Protein AF-A0A426Z6T6-F1 (afdb_monomer_lite)

Foldseek 3Di:
DPDPDPPLEPPLDDDPADPPHHPDPDCVVVNVVQVVVFVVVCVLLVHDPVNYGDDPPQPFQVSVVVSSCVVQHDPPDDDDDDVVVVDAFEEECAACQLVNSVVVDDHPVVPHSYYTYGCPHNHDD

pLDDT: mean 73.94, std 20.12, range [24.27, 91.94]

Organism: Ensete ventricosum (NCBI:txid4639)

Sequence (125 aa):
MMLNLLPKIVKLEVSLICFQFRYYGGNEYIDQVETLCQQRALEAFHLDKHKWGVNVQPLSGSPANFEVYTALLSPHDRIMIADAVGAFLMMDMAHISGLVAAEVVADPFEYCDVVTTTTHKVCIK

InterPro domains:
  IPR015421 Pyridoxal phosphate-dependent transferase, major domain [G3DSA:3.40.640.10] (22-79)
  IPR015421 Pyridoxal phosphate-dependent transferase, major domain [G3DSA:3.40.640.10] (82-121)
  IPR015424 Pyridoxal phosphate-dependent transferase [SSF53383] (22-122)
  IPR039429 Serine hydroxymethyltransferase-like domain [PF00464] (22-80)
  IPR039429 Serine hydroxymethyltransferase-like domain [PF00464] (81-122)
  IPR049943 Serine hydroxymethyltransferase-like [PTHR11680] (22-80)

Secondary structure (DSSP, 8-state):
---S---S-------TT-SS--SSS--HHHHHHHHHHHHHHHHHTT--TTT-------SSHHHHHHHHHHHH--TT------GGGT---EEE-TTTHHHHHTTSS--GGGT-SEEE--SSSS---

Radius of gyration: 15.59 Å; chains: 1; bounding box: 37×42×42 Å

Structure (mmCIF, N/CA/C/O backbone):
data_AF-A0A426Z6T6-F1
#
_entry.id   AF-A0A426Z6T6-F1
#
loop_
_atom_site.group_PDB
_atom_site.id
_atom_site.type_symbol
_atom_site.label_atom_id
_atom_site.label_alt_id
_atom_site.label_comp_id
_atom_site.label_asym_id
_atom_site.label_entity_id
_atom_site.label_seq_id
_atom_site.pdbx_PDB_ins_code
_atom_site.Cartn_x
_atom_site.Cartn_y
_atom_site.Cartn_z
_atom_site.occupancy
_atom_site.B_iso_or_equiv
_atom_site.auth_seq_id
_atom_site.auth_comp_id
_atom_site.auth_asym_id
_atom_site.auth_atom_id
_atom_site.pdbx_PDB_model_num
ATOM 1 N N . MET A 1 1 ? 13.801 -25.896 1.640 1.00 27.83 1 MET A N 1
ATOM 2 C CA . MET A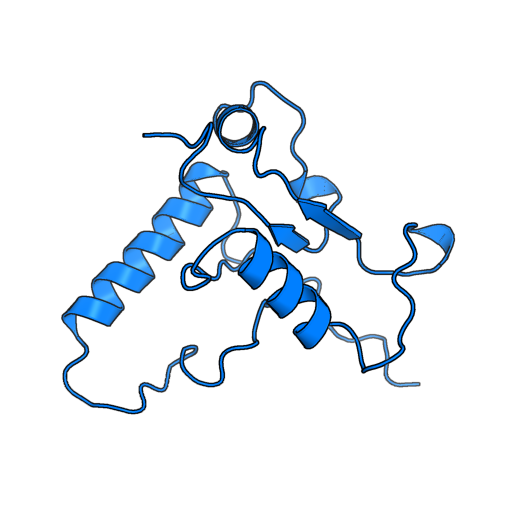 1 1 ? 12.541 -26.289 0.967 1.00 27.83 1 MET A CA 1
ATOM 3 C C . MET A 1 1 ? 11.349 -25.767 1.777 1.00 27.83 1 MET A C 1
ATOM 5 O O . MET A 1 1 ? 10.591 -26.548 2.327 1.00 27.83 1 MET A O 1
ATOM 9 N N . MET A 1 2 ? 11.224 -24.440 1.920 1.00 24.27 2 MET A N 1
ATOM 10 C CA . MET A 1 2 ? 10.147 -23.804 2.702 1.00 24.27 2 MET A CA 1
ATOM 11 C C . MET A 1 2 ? 9.926 -22.346 2.248 1.00 24.27 2 MET A C 1
ATOM 13 O O . MET A 1 2 ? 9.854 -21.435 3.056 1.00 24.27 2 MET A O 1
ATOM 17 N N . LEU A 1 3 ? 9.897 -22.117 0.930 1.00 26.69 3 LEU A N 1
ATOM 18 C CA . LEU A 1 3 ? 9.721 -20.788 0.313 1.00 26.69 3 LEU A CA 1
ATOM 19 C C . LEU A 1 3 ? 8.590 -20.771 -0.736 1.00 26.69 3 LEU A C 1
ATOM 21 O O . LEU A 1 3 ? 8.578 -19.924 -1.613 1.00 26.69 3 LEU A O 1
ATOM 25 N N . ASN A 1 4 ? 7.637 -21.710 -0.661 1.00 27.06 4 ASN A N 1
ATOM 26 C CA . ASN A 1 4 ? 6.618 -21.911 -1.707 1.00 27.06 4 ASN A CA 1
ATOM 27 C C . ASN A 1 4 ? 5.158 -21.801 -1.229 1.00 27.06 4 ASN A C 1
ATOM 29 O O . ASN A 1 4 ? 4.280 -22.358 -1.879 1.00 27.06 4 ASN A O 1
ATOM 33 N N . LEU A 1 5 ? 4.862 -21.121 -0.117 1.00 31.42 5 LEU A N 1
ATOM 34 C CA . LEU A 1 5 ? 3.475 -20.965 0.360 1.00 31.42 5 LEU A CA 1
ATOM 35 C C . LEU A 1 5 ? 3.223 -19.635 1.092 1.00 31.42 5 LEU A C 1
ATOM 37 O O . LEU A 1 5 ? 2.556 -19.608 2.122 1.00 31.42 5 LEU A O 1
ATOM 41 N N . LEU A 1 6 ? 3.709 -18.515 0.556 1.00 31.67 6 LEU A N 1
ATOM 42 C CA . LEU A 1 6 ? 3.032 -17.246 0.818 1.00 31.67 6 LEU A CA 1
ATOM 43 C C . LEU A 1 6 ? 2.085 -17.015 -0.365 1.00 31.67 6 LEU A C 1
ATOM 45 O O . LEU A 1 6 ? 2.563 -16.764 -1.472 1.00 31.67 6 LEU A O 1
ATOM 49 N N . PRO A 1 7 ? 0.758 -17.206 -0.205 1.00 32.72 7 PRO A N 1
ATOM 50 C CA . PRO A 1 7 ? -0.179 -16.811 -1.247 1.00 32.72 7 PRO A CA 1
ATOM 51 C C . PRO A 1 7 ? 0.055 -15.329 -1.540 1.00 32.72 7 PRO A C 1
ATOM 53 O O . PRO A 1 7 ? 0.387 -14.589 -0.619 1.00 32.72 7 PRO A O 1
ATOM 56 N N . LYS A 1 8 ? -0.094 -14.947 -2.812 1.00 33.88 8 LYS A N 1
ATOM 57 C CA . LYS A 1 8 ? 0.030 -13.606 -3.415 1.00 33.88 8 LYS A CA 1
ATOM 58 C C . LYS A 1 8 ? -0.764 -12.516 -2.671 1.00 33.88 8 LYS A C 1
ATOM 60 O O . LYS A 1 8 ? -1.761 -12.008 -3.162 1.00 33.88 8 LYS A O 1
ATOM 65 N N . ILE A 1 9 ? -0.360 -12.238 -1.446 1.00 37.34 9 ILE A N 1
ATOM 66 C CA . ILE A 1 9 ? -0.962 -11.347 -0.474 1.00 37.34 9 ILE A CA 1
ATOM 67 C C . ILE A 1 9 ? 0.251 -10.698 0.176 1.00 37.34 9 ILE A C 1
ATOM 69 O O . ILE A 1 9 ? 0.751 -11.181 1.196 1.00 37.34 9 ILE A O 1
ATOM 73 N N . VAL A 1 10 ? 0.773 -9.631 -0.424 1.00 36.38 10 VAL A N 1
ATOM 74 C CA . VAL A 1 10 ? 1.681 -8.775 0.330 1.00 36.38 10 VAL A CA 1
ATOM 75 C C . VAL A 1 10 ? 0.825 -7.950 1.282 1.00 36.38 10 VAL A C 1
ATOM 77 O O . VAL A 1 10 ? 0.342 -6.862 0.988 1.00 36.38 10 VAL A O 1
ATOM 80 N N . LYS A 1 11 ? 0.574 -8.563 2.440 1.00 41.19 11 LYS A N 1
ATOM 81 C CA . LYS A 1 11 ? 0.135 -7.905 3.664 1.00 41.19 11 LYS A CA 1
ATOM 82 C C . LYS A 1 11 ? 1.256 -6.973 4.097 1.00 41.19 11 LYS A C 1
ATOM 84 O O . LYS A 1 11 ? 2.304 -7.421 4.551 1.00 41.19 11 LYS A O 1
ATOM 89 N N . LEU A 1 12 ? 1.013 -5.677 3.988 1.00 30.72 12 LEU A N 1
ATOM 90 C CA . LEU A 1 12 ? 1.759 -4.672 4.728 1.00 30.72 12 LEU A CA 1
ATOM 91 C C . LEU A 1 12 ? 1.392 -4.791 6.219 1.00 30.72 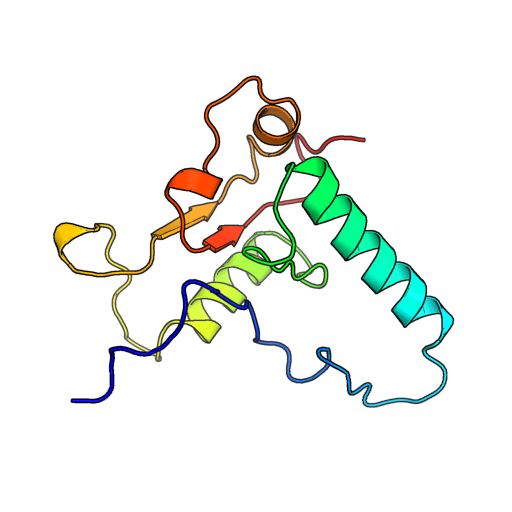12 LEU A C 1
ATOM 93 O O . LEU A 1 12 ? 0.552 -4.056 6.727 1.00 30.72 12 LEU A O 1
ATOM 97 N N . GLU A 1 13 ? 1.995 -5.752 6.919 1.00 30.95 13 GLU A N 1
ATOM 98 C CA . GLU A 1 13 ? 1.992 -5.826 8.383 1.00 30.95 13 GLU A CA 1
ATOM 99 C C . GLU A 1 13 ? 3.388 -5.503 8.915 1.00 30.95 13 GLU A C 1
ATOM 101 O O . GLU A 1 13 ? 4.190 -6.389 9.184 1.00 30.95 13 GLU A O 1
ATOM 106 N N . VAL A 1 14 ? 3.649 -4.213 9.126 1.00 25.23 14 VAL A N 1
ATOM 107 C CA . VAL A 1 14 ? 4.478 -3.762 10.252 1.00 25.23 14 VAL A CA 1
ATOM 108 C C . VAL A 1 14 ? 3.774 -2.583 10.905 1.00 25.23 14 VAL A C 1
ATOM 110 O O . VAL A 1 14 ? 4.124 -1.423 10.756 1.00 25.23 14 VAL A O 1
ATOM 113 N N . SER A 1 15 ? 2.738 -2.908 11.660 1.00 28.20 15 SER A N 1
ATOM 114 C CA . SER A 1 15 ? 2.484 -2.247 12.929 1.00 28.20 15 SER A CA 1
ATOM 115 C C . SER A 1 15 ? 1.875 -3.318 13.809 1.00 28.20 15 SER A C 1
ATOM 117 O O . SER A 1 15 ? 0.859 -3.917 13.459 1.00 28.20 15 SER A O 1
ATOM 119 N N . LEU A 1 16 ? 2.518 -3.601 14.932 1.00 28.83 16 LEU A N 1
ATOM 120 C CA . LEU A 1 16 ? 2.127 -4.609 15.915 1.00 28.83 16 LEU A CA 1
ATOM 121 C C . LEU A 1 16 ? 0.780 -4.275 16.618 1.00 28.83 16 LEU A C 1
ATOM 123 O O . LEU A 1 16 ? 0.598 -4.622 17.779 1.00 28.83 16 LEU A O 1
ATOM 127 N N . ILE A 1 17 ? -0.137 -3.535 15.975 1.00 34.16 17 ILE A N 1
ATOM 128 C CA . ILE A 1 17 ? -1.275 -2.858 16.623 1.00 34.16 17 ILE A CA 1
ATOM 129 C C . ILE A 1 17 ? -2.627 -3.022 15.889 1.00 34.16 17 ILE A C 1
ATOM 131 O O . ILE A 1 17 ? -3.641 -2.653 16.477 1.00 34.16 17 ILE A O 1
ATOM 135 N N . CYS A 1 18 ? -2.734 -3.548 14.653 1.00 38.59 18 CYS A N 1
ATOM 136 C CA . CYS A 1 18 ? -3.980 -3.272 13.904 1.00 38.59 18 CYS A CA 1
ATOM 137 C C . CYS A 1 18 ? -4.664 -4.329 13.027 1.00 38.59 18 CYS A C 1
ATOM 139 O O . CYS A 1 18 ? -5.657 -4.002 12.380 1.00 38.59 18 CYS A O 1
ATOM 141 N N . PHE A 1 19 ? -4.278 -5.601 13.078 1.00 40.62 19 PHE A N 1
ATOM 142 C CA . PHE A 1 19 ? -5.233 -6.663 12.751 1.00 40.62 19 PHE A CA 1
ATOM 143 C C . PHE A 1 19 ? -5.804 -7.194 14.074 1.00 40.62 19 PHE A C 1
ATOM 145 O O . PHE A 1 19 ? -5.191 -7.991 14.773 1.00 40.62 19 PHE A O 1
ATOM 152 N N . GLN A 1 20 ? -6.973 -6.663 14.451 1.00 48.19 20 GLN A N 1
ATOM 153 C CA . GLN A 1 20 ? -7.844 -7.081 15.569 1.00 48.19 20 GLN A CA 1
ATOM 154 C C . GLN A 1 20 ? -7.460 -6.747 17.024 1.00 48.19 20 GLN A C 1
ATOM 156 O O . GLN A 1 20 ? -8.341 -6.861 17.876 1.00 48.19 20 GLN A O 1
ATOM 161 N N . PHE A 1 21 ? -6.249 -6.275 17.348 1.00 50.72 21 PHE A N 1
ATOM 162 C CA . PHE A 1 21 ? -5.865 -6.035 18.752 1.00 50.72 21 PHE A CA 1
ATOM 163 C C . PHE A 1 21 ? -5.419 -4.600 19.029 1.00 50.72 21 PHE A C 1
ATOM 165 O O . PHE A 1 21 ? -4.254 -4.244 18.878 1.00 50.72 21 PHE A O 1
ATOM 172 N N . ARG A 1 22 ? -6.356 -3.778 19.514 1.00 72.38 22 ARG A N 1
ATOM 173 C CA . ARG A 1 22 ? -6.033 -2.472 20.097 1.00 72.38 22 ARG A CA 1
ATOM 174 C C . ARG A 1 22 ? -5.369 -2.657 21.457 1.00 72.38 22 ARG A C 1
ATOM 176 O O . ARG A 1 22 ? -5.853 -3.419 22.288 1.00 72.38 22 ARG A O 1
ATOM 183 N N . TYR A 1 23 ? -4.304 -1.899 21.708 1.00 78.88 23 TYR A N 1
ATOM 184 C CA . TYR A 1 23 ? -3.661 -1.877 23.026 1.00 78.88 23 TYR A CA 1
ATOM 185 C C . TYR A 1 23 ? -4.552 -1.219 24.099 1.00 78.88 23 TYR A C 1
ATOM 187 O O . TYR A 1 23 ? -4.493 -1.585 25.270 1.00 78.88 23 TYR A O 1
ATOM 195 N N . TYR A 1 24 ? -5.411 -0.275 23.696 1.00 85.38 24 TYR A N 1
ATOM 196 C CA . TYR A 1 24 ? -6.352 0.427 24.573 1.00 85.38 24 TYR A CA 1
ATOM 197 C C . TYR A 1 24 ? -7.810 0.133 24.192 1.00 85.38 24 TYR A C 1
ATOM 199 O O . TYR A 1 24 ? -8.134 -0.029 23.013 1.00 85.38 24 TYR A O 1
ATOM 207 N N . GLY A 1 25 ? -8.697 0.091 25.191 1.00 90.88 25 GLY A N 1
ATOM 208 C CA . GLY A 1 25 ? -10.146 -0.001 24.982 1.00 90.88 25 GLY A CA 1
ATOM 209 C C . GLY A 1 25 ? -10.777 1.331 24.552 1.00 90.88 25 GLY A C 1
ATOM 210 O O . GLY A 1 25 ? -10.141 2.378 24.637 1.00 90.88 25 GLY A O 1
ATOM 211 N N . GLY A 1 26 ? -12.043 1.289 24.116 1.00 90.12 26 GLY A N 1
ATOM 212 C CA . GLY A 1 26 ? -12.824 2.487 23.762 1.00 90.12 26 GLY A CA 1
ATOM 213 C C . GLY A 1 26 ? -12.624 3.011 22.333 1.00 90.12 26 GLY A C 1
ATOM 214 O O . GLY A 1 26 ? -12.972 4.153 22.050 1.00 90.12 26 GLY A O 1
ATOM 215 N N . ASN A 1 27 ? -12.082 2.195 21.426 1.00 88.50 27 ASN A N 1
ATOM 216 C CA . ASN A 1 27 ? -11.774 2.580 20.041 1.00 88.50 27 ASN A CA 1
ATOM 217 C C . ASN A 1 27 ? -12.902 2.288 19.032 1.00 88.50 27 ASN A C 1
ATOM 219 O O . ASN A 1 27 ? -12.666 2.311 17.831 1.00 88.50 27 ASN A O 1
ATOM 223 N N . GLU A 1 28 ? -14.134 2.068 19.493 1.00 90.50 28 GLU A N 1
ATOM 224 C CA . GLU A 1 28 ? -15.272 1.618 18.670 1.00 90.50 28 GLU A CA 1
ATOM 225 C C . GLU A 1 28 ? -15.507 2.491 17.425 1.00 90.50 28 GLU A C 1
ATOM 227 O O . GLU A 1 28 ? -15.674 1.979 16.319 1.00 90.50 28 GLU A O 1
ATOM 232 N N . TYR A 1 29 ? -15.472 3.817 17.581 1.00 91.94 29 TYR A N 1
ATOM 233 C CA . TYR A 1 29 ? -15.643 4.749 16.462 1.00 91.94 29 TYR A CA 1
ATOM 234 C C . TYR A 1 29 ? -14.393 4.859 15.585 1.00 91.94 29 TYR A C 1
ATOM 236 O O . TYR A 1 29 ? -14.502 5.051 14.377 1.00 91.94 29 TYR A O 1
ATOM 244 N N . ILE A 1 30 ? -13.205 4.722 16.176 1.00 88.19 30 ILE A N 1
ATOM 245 C CA . ILE A 1 30 ? -11.939 4.759 15.436 1.00 88.19 30 ILE A CA 1
ATOM 246 C C . ILE A 1 30 ? -11.837 3.538 14.524 1.00 88.19 30 ILE A C 1
ATOM 248 O O . ILE A 1 30 ? -11.485 3.678 13.357 1.00 88.19 30 ILE A O 1
ATOM 252 N N . ASP A 1 31 ? -12.240 2.369 15.016 1.00 87.69 31 ASP A N 1
ATOM 253 C CA . ASP A 1 31 ? -12.287 1.128 14.245 1.00 87.69 31 ASP A CA 1
ATOM 254 C C . ASP A 1 31 ? -13.254 1.241 13.060 1.00 87.69 31 ASP A C 1
ATOM 256 O O . ASP A 1 31 ? -12.933 0.807 11.952 1.00 87.69 31 ASP A O 1
ATOM 260 N N . GLN A 1 32 ? -14.414 1.878 13.262 1.00 91.38 32 GLN A N 1
ATOM 261 C CA . GLN A 1 32 ? -15.370 2.154 12.185 1.00 91.38 32 GLN A CA 1
ATOM 262 C C . GLN A 1 32 ? -14.777 3.085 11.122 1.00 91.38 32 GLN A C 1
ATOM 264 O O . GLN A 1 32 ? -14.895 2.807 9.929 1.00 91.38 32 GLN A O 1
ATOM 269 N N . VAL A 1 33 ? -14.121 4.173 11.539 1.00 90.00 33 VAL A N 1
ATOM 270 C CA . VAL A 1 33 ? -13.499 5.140 10.623 1.00 90.00 33 VAL A CA 1
ATOM 271 C C . VAL A 1 33 ? -12.349 4.503 9.847 1.00 90.00 33 VAL A C 1
ATOM 273 O O . VAL A 1 33 ? -12.256 4.692 8.635 1.00 90.00 33 VAL A O 1
ATOM 276 N N . GLU A 1 34 ? -11.495 3.727 10.512 1.00 86.44 34 GLU A N 1
ATOM 277 C CA . GLU A 1 34 ? -10.371 3.052 9.866 1.00 86.44 34 GLU A CA 1
ATOM 278 C C . GLU A 1 34 ? -10.858 2.009 8.858 1.00 86.44 34 GLU A C 1
ATOM 280 O O . GLU A 1 34 ? -10.414 2.014 7.711 1.00 86.44 34 GLU A O 1
ATOM 285 N N . THR A 1 35 ? -11.840 1.187 9.237 1.00 89.75 35 THR A N 1
ATOM 286 C CA . THR A 1 35 ? -12.437 0.189 8.338 1.00 89.75 35 THR A CA 1
ATOM 287 C C . THR A 1 35 ? -13.073 0.854 7.117 1.00 89.75 35 THR A C 1
ATOM 289 O O . THR A 1 35 ? -12.875 0.405 5.988 1.00 89.75 35 THR A O 1
ATOM 292 N N . LEU A 1 36 ? -13.801 1.958 7.317 1.00 90.56 36 LEU A N 1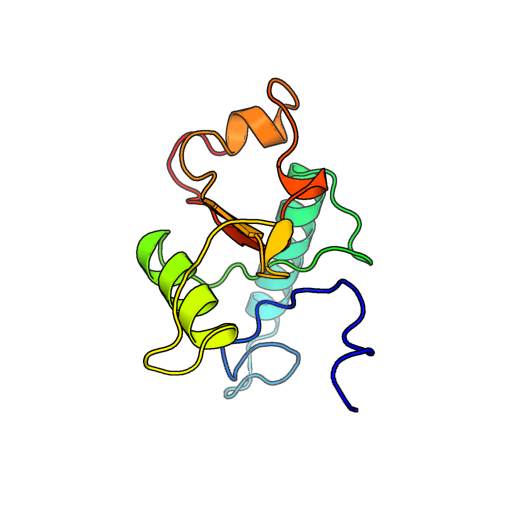
ATOM 293 C CA . LEU A 1 36 ? -14.394 2.724 6.221 1.00 90.56 36 LEU A CA 1
ATOM 294 C C . LEU A 1 36 ? -13.323 3.321 5.299 1.00 90.56 36 LEU A C 1
ATOM 296 O O . LEU A 1 36 ? -13.487 3.325 4.081 1.00 90.56 36 LEU A O 1
ATOM 300 N N . CYS A 1 37 ? -12.224 3.822 5.867 1.00 87.00 37 CYS A N 1
ATOM 301 C CA . CYS A 1 37 ? -11.104 4.362 5.103 1.00 87.00 37 CYS A CA 1
ATOM 302 C C . CYS A 1 37 ? -10.456 3.281 4.227 1.00 87.00 37 CYS A C 1
ATOM 304 O O . CYS A 1 37 ? -10.246 3.499 3.036 1.00 87.00 37 CYS A O 1
ATOM 306 N N . GLN A 1 38 ? -10.216 2.093 4.787 1.00 84.94 38 GLN A N 1
ATOM 307 C CA . GLN A 1 38 ? -9.666 0.954 4.052 1.00 84.94 38 GLN A CA 1
ATOM 308 C C . GLN A 1 38 ? -10.590 0.515 2.906 1.00 84.94 38 GLN A C 1
ATOM 310 O O . GLN A 1 38 ? -10.127 0.312 1.786 1.00 84.94 38 GLN A O 1
ATOM 315 N N . GLN A 1 39 ? -11.899 0.419 3.160 1.00 88.75 39 GLN A N 1
ATOM 316 C CA . GLN A 1 39 ? -12.887 0.067 2.135 1.00 88.75 39 GLN A CA 1
ATOM 317 C C . GLN A 1 39 ? -12.880 1.068 0.980 1.00 88.75 39 GLN A C 1
ATOM 319 O O . GLN A 1 39 ? -12.723 0.672 -0.171 1.00 88.75 39 GLN A O 1
ATOM 324 N N . ARG A 1 40 ? -12.951 2.366 1.289 1.00 88.25 40 ARG A N 1
ATOM 325 C CA . ARG A 1 40 ? -12.919 3.429 0.276 1.00 88.25 40 ARG A CA 1
ATOM 326 C C . ARG A 1 40 ? -11.616 3.458 -0.507 1.00 88.25 40 ARG A C 1
ATOM 328 O O . ARG A 1 40 ? -11.641 3.757 -1.692 1.00 88.25 40 ARG A O 1
ATOM 335 N N . ALA A 1 41 ? -10.489 3.166 0.136 1.00 86.19 41 ALA A N 1
ATOM 336 C CA . ALA A 1 41 ? -9.208 3.096 -0.551 1.00 86.19 41 ALA A CA 1
ATOM 337 C C . ALA A 1 41 ? -9.187 1.948 -1.572 1.00 86.19 41 ALA A C 1
ATOM 339 O O . ALA A 1 41 ? -8.770 2.162 -2.703 1.00 86.19 41 ALA A O 1
ATOM 340 N N . LEU A 1 42 ? -9.683 0.761 -1.212 1.00 86.50 42 LEU A N 1
ATOM 341 C CA . LEU A 1 42 ? -9.796 -0.355 -2.158 1.00 86.50 42 LEU A CA 1
ATOM 342 C C . LEU A 1 42 ? -10.774 -0.035 -3.296 1.00 86.50 42 LEU A C 1
ATOM 344 O O . LEU A 1 42 ? -10.461 -0.290 -4.455 1.00 86.50 42 LEU A O 1
ATOM 348 N N . GLU A 1 43 ? -11.921 0.569 -2.981 1.00 89.56 43 GLU A N 1
ATOM 349 C CA . GLU A 1 43 ? -12.916 0.987 -3.976 1.00 89.56 43 GLU A CA 1
ATOM 350 C C . GLU A 1 43 ? -12.367 2.043 -4.944 1.00 89.56 43 GLU A C 1
ATOM 352 O O . GLU A 1 43 ? -12.576 1.923 -6.146 1.00 89.56 43 GLU A O 1
ATOM 357 N N . ALA A 1 44 ? -11.622 3.037 -4.449 1.00 86.44 44 ALA A N 1
ATOM 358 C CA . ALA A 1 44 ? -11.063 4.123 -5.260 1.00 86.44 44 ALA A CA 1
ATOM 359 C C . ALA A 1 44 ? -10.052 3.647 -6.313 1.00 86.44 44 ALA A C 1
ATOM 361 O O . ALA A 1 44 ? -9.852 4.323 -7.317 1.00 86.44 44 ALA A O 1
ATOM 362 N N . PHE A 1 45 ? -9.412 2.504 -6.078 1.00 87.38 45 PHE A N 1
ATOM 363 C CA . PHE A 1 45 ? -8.485 1.874 -7.016 1.00 87.38 45 PHE A CA 1
ATOM 364 C C . PHE A 1 45 ? -9.074 0.612 -7.664 1.00 87.38 45 PHE A C 1
ATOM 366 O O . PHE A 1 45 ? -8.342 -0.153 -8.280 1.00 87.38 45 PHE A O 1
ATOM 373 N N . HIS A 1 46 ? -10.382 0.375 -7.511 1.00 90.12 46 HIS A N 1
ATOM 374 C CA . HIS A 1 46 ? -11.094 -0.770 -8.087 1.00 90.12 46 HIS A CA 1
ATOM 375 C C . HIS A 1 46 ? -10.487 -2.139 -7.714 1.00 90.12 46 HIS A C 1
ATOM 377 O O . HIS A 1 46 ? -10.507 -3.091 -8.496 1.00 90.12 46 HIS A O 1
ATOM 383 N N . LEU A 1 47 ? -9.960 -2.259 -6.491 1.00 86.19 47 LEU A N 1
ATOM 384 C CA . LEU A 1 47 ? -9.234 -3.441 -6.035 1.00 86.19 47 LEU A CA 1
ATOM 385 C C . LEU A 1 47 ? -10.142 -4.477 -5.371 1.00 86.19 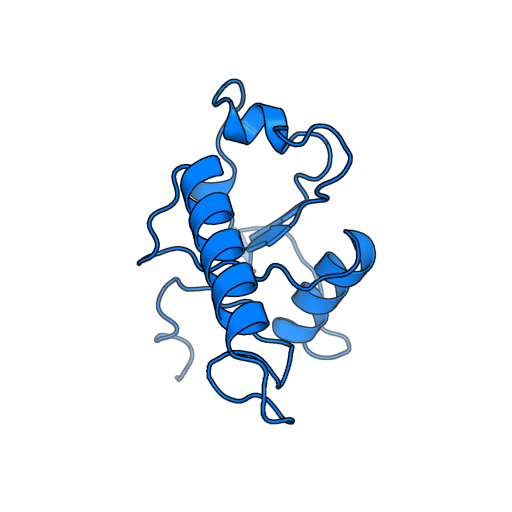47 LEU A C 1
ATOM 387 O O . LEU A 1 47 ? -10.993 -4.175 -4.533 1.00 86.19 47 LEU A O 1
ATOM 391 N N . ASP A 1 48 ? -9.892 -5.747 -5.686 1.00 86.88 48 ASP A N 1
ATOM 392 C CA . ASP A 1 48 ? -10.532 -6.874 -5.011 1.00 86.88 48 ASP A CA 1
ATOM 393 C C . ASP A 1 48 ? -9.953 -7.055 -3.600 1.00 86.88 48 ASP A C 1
ATOM 395 O O . ASP A 1 48 ? -8.789 -7.428 -3.437 1.00 86.88 48 ASP A O 1
ATOM 399 N N . LYS A 1 49 ? -10.795 -6.877 -2.577 1.00 82.81 49 LYS A N 1
ATOM 400 C CA . LYS A 1 49 ? -10.471 -7.090 -1.154 1.00 82.81 49 LYS A CA 1
ATOM 401 C C . LYS A 1 49 ? -9.919 -8.483 -0.822 1.00 82.81 49 LYS A C 1
ATOM 403 O O . LYS A 1 49 ? -9.342 -8.676 0.244 1.00 82.81 49 LYS A O 1
ATOM 408 N N . HIS A 1 50 ? -10.150 -9.480 -1.678 1.00 84.69 50 HIS A N 1
ATOM 409 C CA . HIS A 1 50 ? -9.617 -10.831 -1.492 1.00 84.69 50 HIS A CA 1
ATOM 410 C C . HIS A 1 50 ? -8.170 -10.970 -1.977 1.00 84.69 50 HIS A C 1
ATOM 412 O O . HIS A 1 50 ? -7.485 -11.912 -1.577 1.00 84.69 50 HIS A O 1
ATOM 418 N N . LYS A 1 51 ? -7.710 -10.044 -2.823 1.00 82.19 51 LYS A N 1
ATOM 419 C CA . LYS A 1 51 ? -6.348 -10.001 -3.368 1.00 82.19 51 LYS A CA 1
ATOM 420 C C . LYS A 1 51 ? -5.513 -8.900 -2.721 1.00 82.19 51 LYS A C 1
ATOM 422 O O . LYS A 1 51 ? -4.334 -9.109 -2.462 1.00 82.19 51 LYS A O 1
ATOM 427 N N . TRP A 1 52 ? -6.139 -7.763 -2.430 1.00 81.44 52 TRP A N 1
ATOM 428 C CA . TRP A 1 52 ? -5.480 -6.561 -1.940 1.00 81.44 52 TRP A CA 1
ATOM 429 C C . TRP A 1 52 ? -5.949 -6.189 -0.538 1.00 81.44 52 TRP A C 1
ATOM 431 O O . TRP A 1 52 ? -7.144 -6.134 -0.247 1.00 81.44 52 TRP A O 1
ATOM 441 N N . GLY A 1 53 ? -4.975 -5.908 0.323 1.00 85.44 53 GLY A N 1
ATOM 442 C CA . GLY A 1 53 ? -5.173 -5.242 1.605 1.00 85.44 53 GLY A CA 1
ATOM 443 C C . GLY A 1 53 ? -4.553 -3.850 1.569 1.00 85.44 53 GLY A C 1
ATOM 444 O O . GLY A 1 53 ? -3.650 -3.590 0.776 1.00 85.44 53 GLY A O 1
ATOM 445 N N . VAL A 1 54 ? -5.020 -2.958 2.439 1.00 82.94 54 VAL A N 1
ATOM 446 C CA . VAL A 1 54 ? -4.514 -1.586 2.521 1.00 82.94 54 VAL A CA 1
ATOM 447 C C . VAL A 1 54 ? -4.230 -1.207 3.969 1.00 82.94 54 VAL A C 1
ATOM 449 O O . VAL A 1 54 ? -5.041 -1.457 4.860 1.00 82.94 54 VAL A O 1
ATOM 452 N N . ASN A 1 55 ? -3.071 -0.591 4.195 1.00 87.00 55 ASN A N 1
ATOM 453 C CA . ASN A 1 55 ? -2.723 0.045 5.458 1.00 87.00 55 ASN A CA 1
ATOM 454 C C . ASN A 1 55 ? -2.849 1.567 5.291 1.00 87.00 55 ASN A C 1
ATOM 456 O O . ASN A 1 55 ? -2.210 2.153 4.420 1.00 87.00 55 ASN A O 1
ATOM 460 N N . VAL A 1 56 ? -3.689 2.195 6.118 1.00 84.00 56 VAL A N 1
ATOM 461 C CA . VAL A 1 56 ? -4.020 3.632 6.054 1.00 84.00 56 VAL A CA 1
ATOM 462 C C . VAL A 1 56 ? -3.375 4.454 7.181 1.00 84.00 56 VAL A C 1
ATOM 464 O O . VAL A 1 56 ? -3.713 5.620 7.365 1.00 84.00 56 VAL A O 1
ATOM 467 N N . GLN A 1 57 ? -2.461 3.856 7.947 1.00 84.62 57 GLN A N 1
ATOM 468 C CA . GLN A 1 57 ? -1.777 4.473 9.089 1.00 84.62 57 GLN A CA 1
ATOM 469 C C . GLN A 1 57 ? -0.467 5.222 8.783 1.00 84.62 57 GLN A C 1
ATOM 471 O O . GLN A 1 57 ? -0.114 6.082 9.599 1.00 84.62 57 GLN A O 1
ATOM 476 N N . PRO A 1 58 ? 0.273 4.956 7.682 1.00 84.94 58 PRO A N 1
ATOM 477 C CA . PRO A 1 58 ? 1.531 5.651 7.442 1.00 84.94 58 PRO A CA 1
ATOM 478 C C . PRO A 1 58 ? 1.355 7.171 7.404 1.00 84.94 58 PRO A C 1
ATOM 480 O O . PRO A 1 58 ? 0.519 7.710 6.678 1.00 84.94 58 PRO A O 1
ATOM 483 N N . LEU A 1 59 ? 2.185 7.878 8.172 1.00 82.88 59 LEU A N 1
ATOM 484 C CA . LEU A 1 59 ? 2.056 9.328 8.370 1.00 82.88 59 LEU A CA 1
ATOM 485 C C . LEU A 1 59 ? 2.357 10.145 7.102 1.00 82.88 59 LEU A C 1
ATOM 487 O O . LEU A 1 59 ? 1.893 11.274 6.957 1.00 82.88 59 LEU A O 1
ATOM 491 N N . SER A 1 60 ? 3.193 9.611 6.210 1.00 81.19 60 SER A N 1
ATOM 492 C CA . SER A 1 60 ? 3.578 10.235 4.942 1.00 81.19 60 SER A CA 1
ATOM 493 C C . SER A 1 60 ? 4.188 9.185 4.004 1.00 81.19 60 SER A C 1
ATOM 495 O O . SER A 1 60 ? 4.401 8.039 4.400 1.00 81.19 60 SER A O 1
ATOM 497 N N . GLY A 1 61 ? 4.525 9.580 2.774 1.00 76.94 61 GLY A N 1
ATOM 498 C CA . GLY A 1 61 ? 5.109 8.679 1.774 1.00 76.94 61 GLY A CA 1
ATOM 499 C C . GLY A 1 61 ? 6.474 8.118 2.184 1.00 76.94 61 GLY A C 1
ATOM 500 O O . GLY A 1 61 ? 6.712 6.924 2.045 1.00 76.94 61 GLY A O 1
ATOM 501 N N . SER A 1 62 ? 7.364 8.942 2.754 1.00 84.25 62 SER A N 1
ATOM 502 C C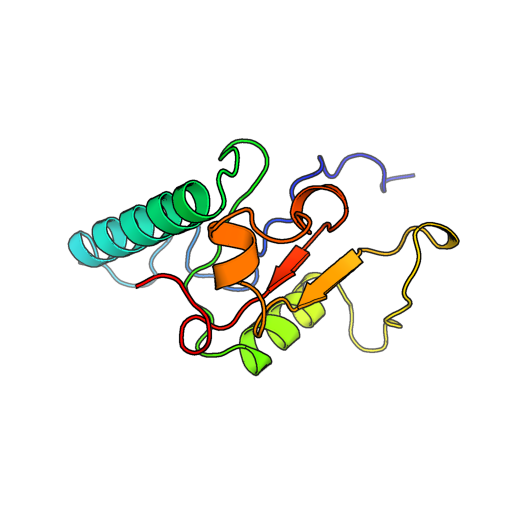A . SER A 1 62 ? 8.699 8.463 3.152 1.00 84.25 62 SER A CA 1
ATOM 503 C C . SER A 1 62 ? 8.649 7.415 4.279 1.00 84.25 62 SER A C 1
ATOM 505 O O . SER A 1 62 ? 9.295 6.379 4.123 1.00 84.25 62 SER A O 1
ATOM 507 N N . PRO A 1 63 ? 7.880 7.617 5.375 1.00 83.50 63 PRO A N 1
ATOM 508 C CA . PRO A 1 63 ? 7.634 6.568 6.367 1.00 83.50 63 PRO A CA 1
ATOM 509 C C . PRO A 1 63 ? 6.984 5.313 5.778 1.00 83.50 63 PRO A C 1
ATOM 511 O O . PRO A 1 63 ? 7.449 4.221 6.078 1.00 83.50 63 PRO A O 1
ATOM 514 N N . ALA A 1 64 ? 5.995 5.455 4.885 1.00 80.62 64 ALA A N 1
ATOM 515 C CA . ALA A 1 64 ? 5.343 4.309 4.245 1.00 80.62 64 ALA A CA 1
ATOM 516 C C . ALA A 1 64 ? 6.345 3.429 3.482 1.00 80.62 64 ALA A C 1
ATOM 518 O O . ALA A 1 64 ? 6.360 2.212 3.636 1.00 80.62 64 ALA A O 1
ATOM 519 N N . ASN A 1 65 ? 7.235 4.048 2.702 1.00 84.88 65 ASN A N 1
ATOM 520 C CA . ASN A 1 65 ? 8.273 3.323 1.972 1.00 84.88 65 ASN A CA 1
ATOM 521 C C . ASN A 1 65 ? 9.242 2.612 2.930 1.00 84.88 65 ASN A C 1
ATOM 523 O O . ASN A 1 65 ? 9.622 1.467 2.700 1.00 84.88 65 ASN A O 1
ATOM 527 N N . PHE A 1 66 ? 9.626 3.272 4.025 1.00 86.19 66 PHE A N 1
ATOM 528 C CA . PHE A 1 66 ? 10.528 2.685 5.012 1.00 86.19 66 PHE A CA 1
ATOM 529 C C . PHE A 1 66 ? 9.897 1.510 5.775 1.00 86.19 66 PHE A C 1
ATOM 531 O O . PHE A 1 66 ? 10.574 0.514 6.037 1.00 86.19 66 PHE A O 1
ATOM 538 N N . GLU A 1 67 ? 8.605 1.592 6.091 1.00 86.06 67 GLU A N 1
ATOM 539 C CA . GLU A 1 67 ? 7.837 0.493 6.684 1.00 86.06 67 GLU A CA 1
ATOM 540 C C . GLU A 1 67 ? 7.799 -0.726 5.753 1.00 86.06 67 GLU A C 1
ATOM 542 O O . GLU A 1 67 ? 8.059 -1.833 6.217 1.00 86.06 67 GLU A O 1
ATOM 547 N N . VAL A 1 68 ? 7.586 -0.535 4.441 1.00 84.25 68 VAL A N 1
ATOM 548 C CA . VAL A 1 68 ? 7.660 -1.625 3.443 1.00 84.25 68 VAL A CA 1
ATOM 549 C C . VAL A 1 68 ? 9.034 -2.288 3.453 1.00 84.25 68 VAL A C 1
ATOM 551 O O . VAL A 1 68 ? 9.128 -3.514 3.515 1.00 84.25 68 VAL A O 1
ATOM 554 N N . TYR A 1 69 ? 10.110 -1.497 3.418 1.00 83.06 69 TYR A N 1
ATOM 555 C CA . TYR A 1 69 ? 11.463 -2.050 3.445 1.00 83.06 69 TYR A CA 1
ATOM 556 C C . TYR A 1 69 ? 11.724 -2.829 4.732 1.00 83.06 69 TYR A C 1
ATOM 558 O O . TYR A 1 69 ? 12.250 -3.932 4.677 1.00 83.06 69 TYR A O 1
ATOM 566 N N . THR A 1 70 ? 11.300 -2.301 5.877 1.00 84.25 70 THR A N 1
ATOM 567 C CA . THR A 1 70 ? 11.463 -2.968 7.177 1.00 84.25 70 THR A CA 1
ATOM 568 C C . THR A 1 70 ? 10.635 -4.253 7.275 1.00 84.25 70 THR A C 1
ATOM 570 O O . THR A 1 70 ? 11.031 -5.187 7.968 1.00 84.25 70 THR A O 1
ATOM 573 N N . ALA A 1 71 ? 9.494 -4.313 6.585 1.00 81.94 71 ALA A N 1
ATOM 574 C CA . ALA A 1 71 ? 8.620 -5.481 6.552 1.00 81.94 71 ALA A CA 1
ATOM 575 C C . ALA A 1 71 ? 9.189 -6.628 5.715 1.00 81.94 71 ALA A C 1
ATOM 577 O O . ALA A 1 71 ? 9.073 -7.793 6.093 1.00 81.94 71 ALA A O 1
ATOM 578 N N . LEU A 1 72 ? 9.758 -6.299 4.553 1.00 81.12 72 LEU A N 1
ATOM 579 C CA . LEU A 1 72 ? 10.144 -7.287 3.546 1.00 81.12 72 LEU A CA 1
ATOM 580 C C . LEU A 1 72 ? 11.630 -7.648 3.580 1.00 81.12 72 LEU A C 1
ATOM 582 O O . LEU A 1 72 ? 12.005 -8.692 3.050 1.00 81.12 72 LEU A O 1
ATOM 586 N N . LEU A 1 73 ? 12.472 -6.796 4.164 1.00 77.62 73 LEU A N 1
ATOM 587 C CA . LEU A 1 73 ? 13.925 -6.914 4.100 1.00 77.62 73 LEU A CA 1
ATOM 588 C C . LEU A 1 73 ? 14.526 -6.982 5.500 1.00 77.62 73 LEU A C 1
ATOM 590 O O . LEU A 1 73 ? 14.147 -6.240 6.406 1.00 77.62 73 LEU A O 1
ATOM 594 N N . SER A 1 74 ? 15.530 -7.839 5.661 1.00 79.25 74 SER A N 1
ATOM 595 C CA . SER A 1 74 ? 16.397 -7.809 6.834 1.00 79.25 74 SER A CA 1
ATOM 596 C C . SER A 1 74 ? 17.423 -6.677 6.706 1.00 79.25 74 SER A C 1
ATOM 598 O O . SER A 1 74 ? 17.772 -6.264 5.595 1.00 79.25 74 SER A O 1
ATOM 600 N N . PRO A 1 75 ? 17.967 -6.166 7.825 1.00 80.50 75 PRO A N 1
ATOM 601 C CA . PRO A 1 75 ? 19.077 -5.224 7.766 1.00 80.50 75 PRO A CA 1
ATOM 602 C C . PRO A 1 75 ? 20.213 -5.759 6.881 1.00 80.50 75 PRO A C 1
ATOM 604 O O . PRO A 1 75 ? 20.652 -6.893 7.057 1.00 80.50 75 PRO A O 1
ATOM 607 N N . HIS A 1 76 ? 20.703 -4.917 5.964 1.00 77.31 76 HIS A N 1
ATOM 608 C CA . HIS A 1 76 ? 21.735 -5.218 4.954 1.00 77.31 76 HIS A CA 1
ATOM 609 C C . HIS A 1 76 ? 21.300 -6.048 3.738 1.00 77.31 76 HIS A C 1
ATOM 611 O O . HIS A 1 76 ? 22.134 -6.289 2.857 1.00 77.31 76 HIS A O 1
ATOM 617 N N . ASP A 1 77 ? 20.023 -6.417 3.627 1.00 76.19 77 ASP A N 1
ATOM 618 C CA . ASP A 1 77 ? 19.503 -6.983 2.385 1.00 76.19 77 ASP A CA 1
ATOM 619 C C . ASP A 1 77 ? 19.562 -5.957 1.248 1.00 76.19 77 ASP A C 1
ATOM 621 O O . ASP A 1 77 ? 19.475 -4.739 1.437 1.00 76.19 77 ASP A O 1
ATOM 625 N N . ARG A 1 78 ? 19.758 -6.462 0.028 1.00 69.00 78 ARG A N 1
ATOM 626 C CA . ARG A 1 78 ? 19.876 -5.629 -1.168 1.00 69.00 78 ARG A CA 1
ATOM 627 C C . ARG A 1 78 ? 18.514 -5.448 -1.816 1.00 69.00 78 ARG A C 1
ATOM 629 O O . ARG A 1 78 ? 17.864 -6.422 -2.177 1.00 69.00 78 ARG A O 1
ATOM 636 N N . ILE A 1 79 ? 18.153 -4.195 -2.062 1.00 64.69 79 ILE A N 1
ATOM 637 C CA . ILE A 1 79 ? 17.015 -3.833 -2.905 1.00 64.69 79 ILE A CA 1
ATOM 638 C C . ILE A 1 79 ? 17.486 -3.943 -4.358 1.00 64.69 79 ILE A C 1
ATOM 640 O O . ILE A 1 79 ? 18.278 -3.121 -4.818 1.00 64.69 79 ILE A O 1
ATOM 644 N N . MET A 1 80 ? 17.056 -4.984 -5.069 1.00 61.16 80 MET A N 1
ATOM 645 C CA . MET A 1 80 ? 17.279 -5.122 -6.510 1.00 61.16 80 MET A CA 1
ATOM 646 C C . MET A 1 80 ? 15.935 -5.185 -7.227 1.00 61.16 80 MET A C 1
ATOM 648 O O . MET A 1 80 ? 14.982 -5.757 -6.712 1.00 61.16 80 MET A O 1
ATOM 652 N N . ILE A 1 81 ? 15.871 -4.597 -8.419 1.00 57.16 81 ILE A N 1
ATOM 653 C CA . ILE A 1 81 ? 14.656 -4.516 -9.230 1.00 57.16 81 ILE A CA 1
ATOM 654 C C . ILE A 1 81 ? 14.788 -5.545 -10.353 1.00 57.16 81 ILE A C 1
ATOM 656 O O . ILE A 1 81 ? 15.653 -5.357 -11.207 1.00 57.16 81 ILE A O 1
ATOM 660 N N . ALA A 1 82 ? 13.986 -6.616 -10.335 1.00 57.47 82 ALA A N 1
ATOM 661 C CA . ALA A 1 82 ? 13.531 -7.366 -11.519 1.00 57.47 82 ALA A CA 1
ATOM 662 C C . ALA A 1 82 ? 12.841 -8.691 -11.145 1.00 57.47 82 ALA A C 1
ATOM 664 O O . ALA A 1 82 ? 13.273 -9.403 -10.237 1.00 57.47 82 ALA A O 1
ATOM 665 N N . ASP A 1 83 ? 11.906 -9.106 -12.001 1.00 55.75 83 ASP A N 1
ATOM 666 C CA . ASP A 1 83 ? 11.352 -10.467 -12.045 1.00 55.75 83 ASP A CA 1
ATOM 667 C C . ASP A 1 83 ? 12.428 -11.543 -12.268 1.00 55.75 83 ASP A C 1
ATOM 669 O O . ASP A 1 83 ? 12.313 -12.669 -11.788 1.00 55.75 83 ASP A O 1
ATOM 673 N N . ALA A 1 84 ? 13.522 -11.197 -12.959 1.00 61.81 84 ALA A N 1
ATOM 674 C CA . ALA A 1 84 ? 14.610 -12.121 -13.288 1.00 61.81 84 ALA A CA 1
ATOM 675 C C . ALA A 1 84 ? 15.373 -12.650 -12.059 1.00 61.81 84 ALA A C 1
ATOM 677 O O . ALA A 1 84 ? 16.046 -13.677 -12.152 1.00 61.81 84 ALA A O 1
ATOM 678 N N . VAL A 1 85 ? 15.283 -11.956 -10.921 1.00 70.12 85 VAL A N 1
ATOM 679 C CA . VAL A 1 85 ? 15.925 -12.344 -9.655 1.00 70.12 85 VAL A CA 1
ATOM 680 C C . VAL A 1 85 ? 14.921 -12.804 -8.593 1.00 70.12 85 VAL A C 1
ATOM 682 O O . VAL A 1 85 ? 15.339 -13.147 -7.489 1.00 70.12 85 VAL A O 1
ATOM 685 N N . GLY A 1 86 ? 13.621 -12.855 -8.918 1.00 70.00 86 GLY A N 1
ATOM 686 C CA . GLY A 1 86 ? 12.564 -13.251 -7.981 1.00 70.00 86 GLY A CA 1
ATOM 687 C C . GLY A 1 86 ? 12.395 -12.287 -6.802 1.00 70.00 86 GLY A C 1
ATOM 688 O O . GLY A 1 86 ? 12.073 -12.726 -5.700 1.00 70.00 86 GLY A O 1
ATOM 689 N N . ALA A 1 87 ? 12.679 -10.999 -7.011 1.00 77.56 87 ALA A N 1
ATOM 690 C CA . ALA A 1 87 ? 12.529 -9.959 -5.997 1.00 77.56 87 ALA A CA 1
ATOM 691 C C . ALA A 1 87 ? 11.111 -9.368 -6.011 1.00 77.56 87 ALA A C 1
ATOM 693 O O . ALA A 1 87 ? 10.461 -9.356 -7.052 1.00 77.56 87 ALA A O 1
ATOM 694 N N . PHE A 1 88 ? 10.665 -8.838 -4.870 1.00 78.38 88 PHE A N 1
ATOM 695 C CA . PHE A 1 88 ? 9.399 -8.109 -4.778 1.00 78.38 88 PHE A CA 1
ATOM 696 C C . PHE A 1 88 ? 9.458 -6.798 -5.565 1.00 78.38 88 PHE A C 1
ATOM 698 O O . PHE A 1 88 ? 10.418 -6.031 -5.427 1.00 78.38 88 PHE A O 1
ATOM 705 N N . LEU A 1 89 ? 8.408 -6.508 -6.333 1.00 82.56 89 LEU A N 1
ATOM 706 C CA . LEU A 1 89 ? 8.261 -5.240 -7.035 1.00 82.56 89 LEU A CA 1
ATOM 707 C C . LEU A 1 89 ? 7.422 -4.262 -6.208 1.00 82.56 89 LEU A C 1
ATOM 709 O O . LEU A 1 89 ? 6.216 -4.439 -6.023 1.00 82.56 89 LEU A O 1
ATOM 713 N N . MET A 1 90 ? 8.076 -3.201 -5.738 1.00 84.44 90 MET A N 1
ATOM 714 C CA . MET A 1 90 ? 7.439 -2.080 -5.055 1.00 84.44 90 MET A CA 1
ATOM 715 C C . MET A 1 90 ? 7.345 -0.867 -5.987 1.00 84.44 90 MET A C 1
ATOM 717 O O . MET A 1 90 ? 8.351 -0.452 -6.564 1.00 84.44 90 MET A O 1
ATOM 721 N N . MET A 1 91 ? 6.161 -0.259 -6.074 1.00 84.62 91 MET A N 1
ATOM 722 C CA . MET A 1 91 ? 5.906 0.960 -6.846 1.00 84.62 91 MET A CA 1
ATOM 723 C C . MET A 1 91 ? 5.452 2.110 -5.945 1.00 84.62 91 MET A C 1
ATOM 725 O O . MET A 1 91 ? 4.436 2.009 -5.261 1.00 84.62 91 MET A O 1
ATOM 729 N N . ASP A 1 92 ? 6.167 3.235 -5.997 1.00 86.88 92 ASP A N 1
ATOM 730 C CA . ASP A 1 92 ? 5.727 4.497 -5.393 1.00 86.88 92 ASP A CA 1
ATOM 731 C C . ASP A 1 92 ? 4.970 5.324 -6.441 1.00 86.88 92 ASP A C 1
ATOM 733 O O . ASP A 1 92 ? 5.555 5.889 -7.369 1.00 86.88 92 ASP A O 1
ATOM 737 N N . MET A 1 93 ? 3.649 5.400 -6.293 1.00 87.62 93 MET A N 1
ATOM 738 C CA . MET A 1 93 ? 2.765 6.121 -7.209 1.00 87.62 93 MET A CA 1
ATOM 739 C C . MET A 1 93 ? 2.349 7.508 -6.697 1.00 87.62 93 MET A C 1
ATOM 741 O O . MET A 1 93 ? 1.378 8.080 -7.191 1.00 87.62 93 MET A O 1
ATOM 745 N N . ALA A 1 94 ? 3.070 8.097 -5.735 1.00 83.12 94 ALA A N 1
ATOM 746 C CA . ALA A 1 94 ? 2.670 9.332 -5.053 1.00 83.12 94 ALA A CA 1
ATOM 747 C C . ALA A 1 94 ? 2.270 10.505 -5.971 1.00 83.12 94 ALA A C 1
ATOM 749 O O . ALA A 1 94 ? 1.444 11.330 -5.582 1.00 83.12 94 ALA A O 1
ATOM 750 N N . HIS A 1 95 ? 2.857 10.619 -7.167 1.00 86.19 95 HIS A N 1
ATOM 751 C CA . HIS A 1 95 ? 2.556 11.704 -8.113 1.00 86.19 95 HIS A CA 1
ATOM 752 C C . HIS A 1 95 ? 1.457 11.373 -9.130 1.00 86.19 95 HIS A C 1
ATOM 754 O O . HIS A 1 95 ? 0.921 12.295 -9.738 1.00 86.19 95 HIS A O 1
ATOM 760 N N . ILE A 1 96 ? 1.132 10.094 -9.323 1.00 87.38 96 ILE A N 1
ATOM 761 C CA . ILE A 1 96 ? 0.198 9.629 -10.361 1.00 87.38 96 ILE A CA 1
ATOM 762 C C . ILE A 1 96 ? -1.050 8.959 -9.782 1.00 87.38 96 ILE A C 1
ATOM 764 O O . ILE A 1 96 ? -1.927 8.568 -10.541 1.00 87.38 96 ILE A O 1
ATOM 768 N N . SER A 1 97 ? -1.156 8.828 -8.462 1.00 84.75 97 SER A N 1
ATOM 769 C CA . SER A 1 97 ? -2.201 8.046 -7.794 1.00 84.75 97 SER A CA 1
ATOM 770 C C . SER A 1 97 ? -3.627 8.417 -8.206 1.00 84.75 97 SER A C 1
ATOM 772 O O . SER A 1 97 ? -4.443 7.542 -8.451 1.00 84.75 97 SER A O 1
ATOM 774 N N . GLY A 1 98 ? -3.934 9.697 -8.369 1.00 84.06 98 GLY A N 1
ATOM 775 C CA . GLY A 1 98 ? -5.249 10.161 -8.811 1.00 84.06 98 GLY A CA 1
ATOM 776 C C . GLY A 1 98 ? -5.501 9.940 -10.298 1.00 84.06 98 GLY A C 1
ATOM 777 O O . GLY A 1 98 ? -6.647 9.770 -10.692 1.00 84.06 98 GLY A O 1
ATOM 778 N N . LEU A 1 99 ? -4.447 9.893 -11.117 1.00 89.00 99 LEU A N 1
ATOM 779 C CA . LEU A 1 99 ? -4.562 9.498 -12.522 1.00 89.00 99 LEU A CA 1
ATOM 780 C C . LEU A 1 99 ? -4.838 7.994 -12.639 1.00 89.00 99 LEU A C 1
ATOM 782 O O . LEU A 1 99 ? -5.634 7.585 -13.477 1.00 89.00 99 LEU A O 1
ATOM 786 N N . VAL A 1 100 ? -4.201 7.185 -11.788 1.00 86.88 100 VAL A N 1
ATOM 787 C CA . VAL A 1 100 ? -4.435 5.735 -11.706 1.00 86.88 100 VAL A CA 1
ATOM 788 C C . VAL A 1 100 ? -5.867 5.462 -11.250 1.00 86.88 100 VAL A C 1
ATOM 790 O O . VAL A 1 100 ? -6.587 4.725 -11.909 1.00 86.88 100 VAL A O 1
ATOM 793 N N . ALA A 1 101 ? -6.315 6.115 -10.176 1.00 85.62 101 ALA A N 1
ATOM 794 C CA . ALA A 1 101 ? -7.672 5.953 -9.657 1.00 85.62 101 ALA A CA 1
ATOM 795 C C . ALA A 1 101 ? -8.762 6.455 -10.630 1.00 85.62 101 ALA A C 1
ATOM 797 O O . ALA A 1 101 ? -9.881 5.955 -10.621 1.00 85.62 101 ALA A O 1
ATOM 798 N N . ALA A 1 102 ? -8.439 7.420 -11.498 1.00 88.75 102 ALA A N 1
ATOM 799 C CA . ALA A 1 102 ? -9.321 7.871 -12.576 1.00 88.75 102 ALA A CA 1
ATOM 800 C C . ALA A 1 102 ? -9.223 7.015 -13.857 1.00 88.75 102 ALA A C 1
ATOM 802 O O . ALA A 1 102 ? -9.841 7.370 -14.858 1.00 88.75 102 ALA A O 1
ATOM 803 N N . GLU A 1 103 ? -8.426 5.940 -13.849 1.00 87.25 103 GLU A N 1
ATOM 804 C CA . GLU A 1 103 ? -8.209 5.024 -14.979 1.00 87.25 103 GLU A CA 1
ATOM 805 C C . GLU A 1 103 ? -7.692 5.710 -16.261 1.00 87.25 103 GLU A C 1
ATOM 807 O O . GLU A 1 103 ? -7.900 5.232 -17.376 1.00 87.25 103 GLU A O 1
ATOM 812 N N . VAL A 1 104 ? -6.993 6.846 -16.132 1.00 90.62 104 VAL A N 1
ATOM 813 C CA . VAL A 1 104 ? -6.432 7.580 -17.288 1.00 90.62 104 VAL A CA 1
ATOM 814 C C . VAL A 1 104 ? -4.984 7.194 -17.607 1.00 90.62 104 VAL A C 1
ATOM 816 O O . VAL A 1 104 ? -4.449 7.593 -18.642 1.00 90.62 104 VAL A O 1
ATOM 819 N N . VAL A 1 105 ? -4.337 6.429 -16.726 1.00 89.94 105 VAL A N 1
ATOM 820 C CA . VAL A 1 105 ? -2.991 5.865 -16.912 1.00 89.94 105 VAL A CA 1
ATOM 821 C C . VAL A 1 105 ? -3.002 4.368 -16.601 1.00 89.94 105 VAL A C 1
ATOM 823 O O . VAL A 1 105 ? -3.944 3.870 -15.993 1.00 89.94 105 VAL A O 1
ATOM 826 N N . ALA A 1 106 ? -1.954 3.657 -17.027 1.00 87.19 106 ALA A N 1
ATOM 827 C CA . ALA A 1 1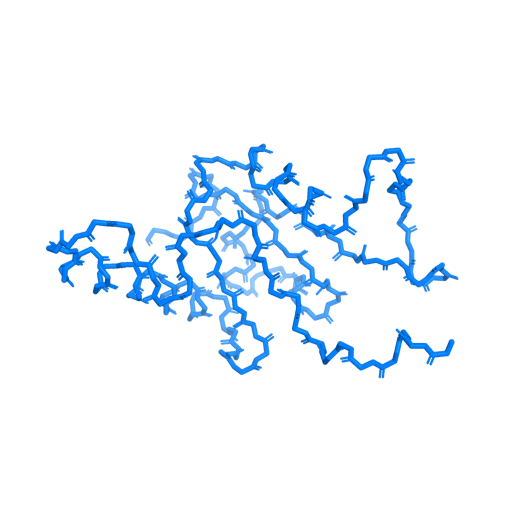06 ? -1.822 2.223 -16.790 1.00 87.19 106 ALA A CA 1
ATOM 828 C C . ALA A 1 106 ? -1.867 1.882 -15.294 1.00 87.19 106 ALA A C 1
ATOM 830 O O . ALA A 1 106 ? -1.291 2.600 -14.471 1.00 87.19 106 ALA A O 1
ATOM 831 N N . ASP A 1 107 ? -2.521 0.767 -14.980 1.00 86.44 107 ASP A N 1
ATOM 832 C CA . ASP A 1 107 ? -2.697 0.306 -13.613 1.00 86.44 107 ASP A CA 1
ATOM 833 C C . ASP A 1 107 ? -1.415 -0.384 -13.086 1.00 86.44 107 ASP A C 1
ATOM 835 O O . ASP A 1 107 ? -1.013 -1.430 -13.609 1.00 86.44 107 ASP A O 1
ATOM 839 N N . PRO A 1 108 ? -0.739 0.168 -12.056 1.00 85.00 108 PRO A N 1
ATOM 840 C CA . PRO A 1 108 ? 0.409 -0.483 -11.436 1.00 85.00 108 PRO A CA 1
ATOM 841 C C . PRO A 1 108 ? 0.038 -1.749 -10.641 1.00 85.00 108 PRO A C 1
ATOM 843 O O . PRO A 1 108 ? 0.918 -2.582 -10.416 1.00 85.00 108 PRO A O 1
ATOM 846 N N . PHE A 1 109 ? -1.223 -1.927 -10.225 1.00 85.62 109 PHE A N 1
ATOM 847 C CA . PHE A 1 109 ? -1.669 -3.058 -9.401 1.00 85.62 109 PHE A CA 1
ATOM 848 C C . PHE A 1 109 ? -1.668 -4.403 -10.149 1.00 85.62 109 PHE A C 1
ATOM 850 O O . PHE A 1 109 ? -1.755 -5.454 -9.518 1.00 85.62 109 PHE A O 1
ATOM 857 N N . GLU A 1 110 ? -1.536 -4.417 -11.479 1.00 84.56 110 GLU A N 1
ATOM 858 C CA . GLU A 1 110 ? -1.415 -5.666 -12.248 1.00 84.56 110 GLU A CA 1
ATOM 859 C C . GLU A 1 110 ? -0.027 -6.315 -12.137 1.00 84.56 110 GLU A C 1
ATOM 861 O O . GLU A 1 110 ? 0.094 -7.539 -12.232 1.00 84.56 110 GLU A O 1
ATOM 866 N N . TYR A 1 111 ? 1.013 -5.499 -11.946 1.00 83.31 111 TYR A N 1
ATOM 867 C CA . TYR A 1 111 ? 2.413 -5.930 -12.021 1.00 83.31 111 TYR A CA 1
ATOM 868 C C . TYR A 1 111 ? 3.116 -5.892 -10.667 1.00 83.31 111 TYR A C 1
ATOM 870 O O . TYR A 1 111 ? 4.050 -6.654 -10.440 1.00 83.31 111 TYR A O 1
ATOM 878 N N . CYS A 1 112 ? 2.708 -4.979 -9.785 1.00 83.94 112 CYS A N 1
ATOM 879 C CA . CYS A 1 112 ? 3.411 -4.728 -8.534 1.00 83.94 112 CYS A CA 1
ATOM 880 C C . CYS A 1 112 ? 2.908 -5.639 -7.415 1.00 83.94 112 CYS A C 1
ATOM 882 O O . CYS A 1 112 ? 1.714 -5.911 -7.309 1.00 83.94 112 CYS A O 1
ATOM 884 N N . ASP A 1 113 ? 3.814 -6.030 -6.522 1.00 84.44 113 ASP A N 1
ATOM 885 C CA . ASP A 1 113 ? 3.463 -6.735 -5.290 1.00 84.44 113 ASP A CA 1
ATOM 886 C C . ASP A 1 113 ? 3.052 -5.754 -4.185 1.00 84.44 113 ASP A C 1
ATOM 888 O O . ASP A 1 113 ? 2.176 -6.045 -3.373 1.00 84.44 113 ASP A O 1
ATOM 892 N N . VAL A 1 114 ? 3.691 -4.578 -4.151 1.00 86.56 114 VAL A N 1
ATOM 893 C CA . VAL A 1 114 ? 3.419 -3.511 -3.181 1.00 86.56 114 VAL A CA 1
ATOM 894 C C . VAL A 1 114 ? 3.305 -2.175 -3.890 1.00 86.56 114 VAL A C 1
ATOM 896 O O . VAL A 1 114 ? 4.152 -1.817 -4.706 1.00 86.56 114 VAL A O 1
ATOM 899 N N . VAL A 1 115 ? 2.293 -1.396 -3.516 1.00 89.00 115 VAL A N 1
ATOM 900 C CA . VAL A 1 115 ? 2.112 -0.032 -4.009 1.00 89.00 115 VAL A CA 1
ATOM 901 C C . VAL A 1 115 ? 2.031 0.926 -2.828 1.00 89.00 115 VAL A C 1
ATOM 903 O O . VAL A 1 115 ? 1.231 0.734 -1.913 1.00 89.00 115 VAL A O 1
ATOM 906 N N . THR A 1 116 ? 2.850 1.972 -2.849 1.00 88.81 116 THR A N 1
ATOM 907 C CA . THR A 1 116 ? 2.809 3.068 -1.877 1.00 88.81 116 THR A CA 1
ATOM 908 C C . THR A 1 116 ? 2.409 4.371 -2.554 1.00 88.81 116 THR A C 1
ATOM 910 O O . THR A 1 116 ? 2.613 4.581 -3.750 1.00 88.81 116 THR A O 1
ATOM 913 N N . THR A 1 117 ? 1.775 5.268 -1.799 1.00 88.94 117 THR A N 1
ATOM 914 C CA . THR A 1 117 ? 1.335 6.562 -2.322 1.00 88.94 117 THR A CA 1
ATOM 915 C C . THR A 1 117 ? 1.205 7.601 -1.217 1.00 88.94 117 THR A C 1
ATOM 917 O O . THR A 1 117 ? 1.042 7.280 -0.042 1.00 88.94 117 THR A O 1
ATOM 920 N N . THR A 1 118 ? 1.238 8.874 -1.605 1.00 87.00 118 THR A N 1
ATOM 921 C CA . THR A 1 118 ? 0.845 9.993 -0.745 1.00 87.00 118 THR A CA 1
ATOM 922 C C . THR A 1 118 ? -0.589 10.415 -1.035 1.00 87.00 118 THR A C 1
ATOM 924 O O . THR A 1 118 ? -0.967 10.561 -2.195 1.00 87.00 118 THR A O 1
ATOM 927 N N . THR A 1 119 ? -1.349 10.739 0.007 1.00 84.12 119 THR A N 1
ATOM 928 C CA . THR A 1 119 ? -2.759 11.157 -0.096 1.00 84.12 119 THR A CA 1
ATOM 929 C C . THR A 1 119 ? -2.969 12.648 -0.392 1.00 84.12 119 THR A C 1
ATOM 931 O O . THR A 1 119 ? -4.090 13.065 -0.651 1.00 84.12 119 THR A O 1
ATOM 934 N N . HIS A 1 120 ? -1.924 13.483 -0.367 1.00 79.75 120 HIS A N 1
ATOM 935 C CA . HIS A 1 120 ? -2.066 14.948 -0.455 1.00 79.75 120 HIS A CA 1
ATOM 936 C C . HIS A 1 120 ? -1.737 15.565 -1.825 1.00 79.75 120 HIS A C 1
ATOM 938 O O . HIS A 1 120 ? -1.948 16.762 -2.005 1.00 79.75 120 HIS A O 1
ATOM 944 N N . LYS A 1 121 ? -1.167 14.803 -2.768 1.00 77.44 121 LYS A N 1
ATOM 945 C CA . LYS A 1 121 ? -0.760 15.319 -4.089 1.00 77.44 121 LYS A CA 1
ATOM 946 C C . LYS A 1 121 ? -1.925 15.251 -5.079 1.00 77.44 121 LYS A C 1
ATOM 948 O O . LYS A 1 121 ? -2.992 15.802 -4.832 1.00 77.44 121 LYS A O 1
ATOM 953 N N . VAL A 1 122 ? -1.729 14.561 -6.199 1.00 71.31 122 VAL A N 1
ATOM 954 C CA . VAL A 1 122 ? -2.778 14.247 -7.163 1.00 71.31 122 VAL A CA 1
ATOM 955 C C . VAL A 1 122 ? -3.550 13.057 -6.601 1.00 71.31 122 VAL A C 1
ATOM 957 O O . VAL A 1 122 ? -3.410 11.965 -7.108 1.00 71.31 122 VAL A O 1
ATOM 960 N N . CYS A 1 123 ? -4.271 13.223 -5.493 1.00 61.00 123 CYS A N 1
ATOM 961 C CA . CYS A 1 123 ? -5.156 12.197 -4.936 1.00 61.00 123 CYS A CA 1
ATOM 962 C C . CYS A 1 123 ? -6.604 12.643 -5.158 1.00 61.00 123 CYS A C 1
ATOM 964 O O . CYS A 1 123 ? -6.889 13.841 -5.067 1.00 61.00 123 CYS A O 1
ATOM 966 N N . ILE A 1 124 ? -7.498 11.705 -5.484 1.00 53.16 124 ILE A N 1
ATOM 967 C CA . ILE A 1 124 ? -8.916 12.006 -5.724 1.00 53.16 124 ILE A CA 1
ATOM 968 C C . ILE A 1 124 ? -9.513 12.606 -4.441 1.00 53.16 124 ILE A C 1
ATOM 970 O O . ILE A 1 124 ? -9.363 12.030 -3.362 1.00 53.16 124 ILE A O 1
ATOM 974 N N . LYS A 1 125 ? -10.123 13.791 -4.569 1.00 43.19 125 LYS A N 1
ATOM 975 C CA . LYS A 1 125 ? -10.946 14.438 -3.538 1.00 43.19 125 LYS A CA 1
ATOM 976 C C . LYS A 1 125 ? -12.410 14.099 -3.752 1.00 43.19 125 LYS A C 1
ATOM 978 O O . LYS A 1 125 ? -12.812 14.060 -4.935 1.00 43.19 125 LYS A O 1
#